Protein AF-A0A7Y4QGV4-F1 (afdb_monomer)

Nearest PDB structures (foldseek):
  3pdd-assembly1_A  TM=5.757E-01  e=1.826E+00  Acetivibrio thermocellus ATCC 27405

Solvent-accessible surface area (backbone atoms only — not comparable to full-atom values): 3681 Å² total; per-residue (Å²): 125,78,88,40,84,91,36,41,55,18,25,34,32,28,40,96,91,40,78,75,35,72,25,79,39,65,67,56,26,50,65,72,45,64,93,52,63,69,92,58,51,47,78,50,68,36,65,71,64,80,80,72,84,66,90,75,90,129

Mean predicted aligned error: 7.35 Å

pLDDT: mean 82.19, std 15.77, range [42.88, 95.25]

Radius of gyration: 12.9 Å; Cα contacts (8 Å, |Δi|>4): 72; chains: 1; bounding box: 27×23×32 Å

Structure (mmCIF, N/CA/C/O backbone):
data_AF-A0A7Y4QGV4-F1
#
_entry.id   AF-A0A7Y4QGV4-F1
#
loop_
_atom_site.group_PDB
_atom_site.id
_atom_site.type_symbol
_atom_site.label_atom_id
_atom_site.label_alt_id
_atom_site.label_comp_id
_atom_site.label_asym_id
_atom_site.label_entity_id
_atom_site.label_seq_id
_atom_site.pdbx_PDB_ins_code
_atom_site.Cartn_x
_atom_site.Cartn_y
_atom_site.Cartn_z
_atom_site.occupancy
_atom_site.B_iso_or_equiv
_atom_site.auth_seq_id
_atom_site.auth_comp_id
_atom_site.auth_asym_id
_atom_site.auth_atom_id
_atom_site.pdbx_PDB_model_num
ATOM 1 N N . MET A 1 1 ? -4.752 2.149 -11.468 1.00 58.50 1 MET A N 1
ATOM 2 C CA . MET A 1 1 ? -3.893 0.945 -11.513 1.00 58.50 1 MET A CA 1
ATOM 3 C C . MET A 1 1 ? -2.782 1.087 -10.467 1.00 58.50 1 MET A C 1
ATOM 5 O O . MET A 1 1 ? -2.051 2.068 -10.525 1.00 58.50 1 MET A O 1
ATOM 9 N N . ILE A 1 2 ? -2.700 0.201 -9.461 1.00 66.00 2 ILE A N 1
ATOM 10 C CA . ILE A 1 2 ? -1.657 0.263 -8.401 1.00 66.00 2 ILE A CA 1
ATOM 11 C C . ILE A 1 2 ? -0.302 -0.103 -8.995 1.00 66.00 2 ILE A C 1
ATOM 13 O O . ILE A 1 2 ? 0.679 0.606 -8.785 1.00 66.00 2 ILE A O 1
ATOM 17 N N . TYR A 1 3 ? -0.298 -1.173 -9.785 1.00 66.12 3 TYR A N 1
ATOM 18 C CA . TYR A 1 3 ? 0.842 -1.709 -10.510 1.00 66.12 3 TYR A CA 1
ATOM 19 C C . TYR A 1 3 ? 1.191 -0.787 -11.684 1.00 66.12 3 TYR A C 1
ATOM 21 O O . TYR A 1 3 ? 0.603 -0.857 -12.757 1.00 66.12 3 TYR A O 1
ATOM 29 N N . SER A 1 4 ? 2.097 0.156 -11.441 1.00 71.75 4 SER A N 1
ATOM 30 C CA . SER A 1 4 ? 2.617 1.090 -12.442 1.00 71.75 4 SER A CA 1
ATOM 31 C C . SER A 1 4 ? 4.065 1.433 -12.112 1.00 71.75 4 SER A C 1
ATOM 33 O O . SER A 1 4 ? 4.448 1.403 -10.940 1.00 71.75 4 SER A O 1
ATOM 35 N N . LYS A 1 5 ? 4.853 1.849 -13.114 1.00 73.75 5 LYS A N 1
ATOM 36 C CA . LYS A 1 5 ? 6.235 2.322 -12.899 1.00 73.75 5 LYS A CA 1
ATOM 37 C C . LYS A 1 5 ? 6.318 3.415 -11.822 1.00 73.75 5 LYS A C 1
ATOM 39 O O . LYS A 1 5 ? 7.235 3.409 -11.014 1.00 73.75 5 LYS A O 1
ATOM 44 N N . LYS A 1 6 ? 5.320 4.304 -11.741 1.00 80.06 6 LYS A N 1
ATOM 45 C CA . LYS A 1 6 ? 5.250 5.396 -10.749 1.00 80.06 6 LYS A CA 1
ATOM 46 C C . LYS A 1 6 ? 5.101 4.908 -9.301 1.00 80.06 6 LYS A C 1
ATOM 48 O O . LYS A 1 6 ? 5.432 5.642 -8.366 1.00 80.06 6 LYS A O 1
ATOM 53 N N . ASN A 1 7 ? 4.558 3.711 -9.101 1.00 82.81 7 ASN A N 1
ATOM 54 C CA . ASN A 1 7 ? 4.315 3.144 -7.776 1.00 82.81 7 ASN A CA 1
ATOM 55 C C . ASN A 1 7 ? 5.260 1.992 -7.435 1.00 82.81 7 ASN A C 1
ATOM 57 O O . ASN A 1 7 ? 5.183 1.483 -6.325 1.00 82.81 7 ASN A O 1
ATOM 61 N N . ALA A 1 8 ? 6.151 1.611 -8.351 1.00 85.31 8 ALA A N 1
ATOM 62 C CA . ALA A 1 8 ? 7.165 0.590 -8.140 1.00 85.31 8 ALA A CA 1
ATOM 63 C C . ALA A 1 8 ? 7.971 0.859 -6.857 1.00 85.31 8 ALA A C 1
ATOM 65 O O . ALA A 1 8 ? 8.459 1.967 -6.625 1.00 85.31 8 ALA A O 1
ATOM 66 N N . GLY A 1 9 ? 8.084 -0.154 -6.000 1.00 86.19 9 GLY A N 1
ATOM 67 C CA . GLY A 1 9 ? 8.784 -0.079 -4.718 1.00 86.19 9 GLY A CA 1
ATOM 68 C C . GLY A 1 9 ? 8.047 0.663 -3.604 1.00 86.19 9 GLY A C 1
ATOM 69 O O . GLY A 1 9 ? 8.612 0.800 -2.522 1.00 86.19 9 GLY A O 1
ATOM 70 N N . LYS A 1 10 ? 6.822 1.150 -3.836 1.00 92.69 10 LYS A N 1
ATOM 71 C CA . LYS A 1 10 ? 6.006 1.780 -2.792 1.00 92.69 10 LYS A CA 1
ATOM 72 C C . LYS A 1 10 ? 5.247 0.733 -1.987 1.00 92.69 10 LYS A C 1
ATOM 74 O O . LYS A 1 10 ? 4.788 -0.274 -2.522 1.00 92.69 10 LYS A O 1
ATOM 79 N N . TRP A 1 11 ? 5.073 1.024 -0.710 1.00 94.50 11 TRP A N 1
ATOM 80 C CA . TRP A 1 11 ? 4.157 0.331 0.177 1.00 94.50 11 TRP A CA 1
ATOM 81 C C . TRP A 1 11 ? 2.720 0.748 -0.113 1.00 94.50 11 TRP A C 1
ATOM 83 O O . TRP A 1 11 ? 2.441 1.912 -0.412 1.00 94.50 11 TRP A O 1
ATOM 93 N N . VAL A 1 12 ? 1.804 -0.202 0.011 1.00 93.88 12 VAL A N 1
ATOM 94 C CA . VAL A 1 12 ? 0.377 -0.045 -0.249 1.00 93.88 12 VAL A CA 1
ATOM 95 C C . VAL A 1 12 ? -0.391 -0.644 0.917 1.00 93.88 12 VAL A C 1
ATOM 97 O O . VAL A 1 12 ? -0.105 -1.756 1.344 1.00 93.88 12 VAL A O 1
ATOM 100 N N . ALA A 1 13 ? -1.387 0.083 1.413 1.00 94.50 13 ALA A N 1
ATOM 101 C CA . ALA A 1 13 ? -2.407 -0.464 2.294 1.00 94.50 13 ALA A CA 1
ATOM 102 C C . ALA A 1 13 ? -3.724 -0.601 1.537 1.00 94.50 13 ALA A C 1
ATOM 104 O O . ALA A 1 13 ? -4.158 0.345 0.871 1.00 94.50 13 ALA A O 1
ATOM 105 N N . SER A 1 14 ? -4.392 -1.740 1.687 1.00 93.56 14 SER A N 1
ATOM 106 C CA . SER A 1 14 ? -5.709 -1.993 1.109 1.00 93.56 14 SER A CA 1
ATOM 107 C C . SER A 1 14 ? -6.688 -2.582 2.126 1.00 93.56 14 SER A C 1
ATOM 109 O O . SER A 1 14 ? -6.292 -3.217 3.098 1.00 93.56 14 SER A O 1
ATOM 111 N N . LYS A 1 15 ? -7.987 -2.362 1.907 1.00 93.00 15 LYS A N 1
ATOM 112 C CA . LYS A 1 15 ? -9.094 -2.954 2.668 1.00 93.00 15 LYS A CA 1
ATOM 113 C C . LYS A 1 15 ? -10.163 -3.421 1.694 1.00 93.00 15 LYS A C 1
ATOM 115 O O . LYS A 1 15 ? -10.672 -2.618 0.914 1.00 93.00 15 LYS A O 1
ATOM 120 N N . LYS A 1 16 ? -10.512 -4.712 1.739 1.00 89.81 16 LYS A N 1
ATOM 121 C CA . LYS A 1 16 ? -11.533 -5.330 0.864 1.00 89.81 16 LYS A CA 1
ATOM 122 C C . LYS A 1 16 ? -11.347 -4.964 -0.625 1.00 89.81 16 LYS A C 1
ATOM 124 O O . LYS A 1 16 ? -12.291 -4.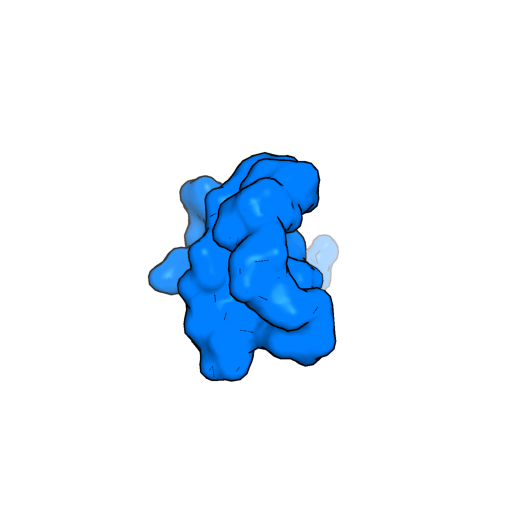563 -1.295 1.00 89.81 16 LYS A O 1
ATOM 129 N N . GLY A 1 17 ? -10.105 -5.015 -1.112 1.00 84.06 17 GLY A N 1
ATOM 130 C CA . GLY A 1 17 ? -9.759 -4.688 -2.504 1.00 84.06 17 GLY A CA 1
ATOM 131 C C . GLY A 1 17 ? -9.679 -3.190 -2.838 1.00 84.06 17 GLY A C 1
ATOM 132 O O . GLY A 1 17 ? -9.317 -2.843 -3.958 1.00 84.06 17 GLY A O 1
ATOM 133 N N . LYS A 1 18 ? -9.962 -2.285 -1.890 1.00 89.25 18 LYS A N 1
ATOM 134 C CA . LYS A 1 18 ? -9.805 -0.833 -2.071 1.00 89.25 18 LYS A CA 1
ATOM 135 C C . LYS A 1 18 ? -8.495 -0.347 -1.468 1.00 89.25 18 LYS A C 1
ATOM 137 O O . LYS A 1 18 ? -8.181 -0.672 -0.327 1.00 89.25 18 LYS A O 1
ATOM 142 N N . ILE A 1 19 ? -7.752 0.470 -2.208 1.00 90.56 19 ILE A N 1
ATOM 143 C CA . ILE A 1 19 ? -6.525 1.105 -1.712 1.00 90.56 19 ILE A CA 1
ATOM 144 C C . ILE A 1 19 ? -6.897 2.184 -0.703 1.00 90.56 19 ILE A C 1
ATOM 146 O O . ILE A 1 19 ? -7.710 3.058 -0.997 1.00 90.56 19 ILE A O 1
ATOM 150 N N . LEU A 1 20 ? -6.264 2.144 0.461 1.00 91.88 20 LEU A N 1
ATOM 151 C CA . LEU A 1 20 ? -6.405 3.160 1.496 1.00 91.88 20 LEU A CA 1
ATOM 152 C C . LEU A 1 20 ? -5.247 4.160 1.472 1.00 91.88 20 LEU A C 1
ATOM 154 O O . LEU A 1 20 ? -5.462 5.349 1.690 1.00 91.88 20 LEU A O 1
ATOM 158 N N . ALA A 1 21 ? -4.024 3.691 1.215 1.00 93.19 21 ALA A N 1
ATOM 159 C CA . ALA A 1 21 ? -2.837 4.538 1.178 1.00 93.19 21 ALA A CA 1
ATOM 160 C C . ALA A 1 21 ? -1.717 3.918 0.337 1.00 93.19 21 ALA A C 1
ATOM 162 O O . ALA A 1 21 ? -1.608 2.697 0.239 1.00 93.19 21 ALA A O 1
ATOM 163 N N . ILE A 1 22 ? -0.868 4.779 -0.228 1.00 93.00 22 ILE A N 1
ATOM 164 C CA . ILE A 1 22 ? 0.388 4.415 -0.894 1.00 93.00 22 ILE A CA 1
ATOM 165 C C . ILE A 1 22 ? 1.478 5.370 -0.398 1.00 93.00 22 ILE A C 1
ATOM 167 O O . ILE A 1 22 ? 1.236 6.578 -0.273 1.00 93.00 22 ILE A O 1
ATOM 171 N N . ASP A 1 23 ? 2.665 4.845 -0.104 1.00 94.12 23 ASP A N 1
ATOM 172 C CA . ASP A 1 23 ? 3.820 5.630 0.336 1.00 94.12 23 ASP A CA 1
ATOM 173 C C . ASP A 1 23 ? 5.143 4.934 -0.017 1.00 94.12 23 ASP A C 1
ATOM 175 O O . ASP A 1 23 ? 5.174 3.732 -0.250 1.00 94.12 23 ASP A O 1
ATOM 179 N N . THR A 1 24 ? 6.254 5.664 -0.060 1.00 92.88 24 THR A N 1
ATOM 180 C CA . THR A 1 24 ? 7.583 5.069 -0.287 1.00 92.88 24 THR A CA 1
ATOM 181 C C . THR A 1 24 ? 8.075 4.276 0.922 1.00 92.88 24 THR A C 1
ATOM 183 O O . THR A 1 24 ? 8.946 3.423 0.778 1.00 92.88 24 THR A O 1
ATOM 186 N N . SER A 1 25 ? 7.499 4.512 2.105 1.00 94.38 25 SER A N 1
ATOM 187 C CA . SER A 1 25 ? 7.873 3.846 3.354 1.00 94.38 25 SER A CA 1
ATOM 188 C C . SER A 1 25 ? 6.682 3.177 4.043 1.00 94.38 25 SER A C 1
ATOM 190 O O . SER A 1 25 ? 5.564 3.699 4.042 1.00 94.38 25 SER A O 1
ATOM 192 N N . LEU A 1 26 ? 6.935 2.051 4.717 1.00 92.06 26 LEU A N 1
ATOM 193 C CA . LEU A 1 26 ? 5.925 1.371 5.532 1.00 92.06 26 LEU A CA 1
ATOM 194 C C . LEU A 1 26 ? 5.377 2.301 6.624 1.00 92.06 26 LEU A C 1
ATOM 196 O O . LEU A 1 26 ? 4.169 2.386 6.825 1.00 92.06 26 LEU A O 1
ATOM 200 N N . ALA A 1 27 ? 6.254 3.062 7.286 1.00 94.25 27 ALA A N 1
ATOM 201 C CA . ALA A 1 27 ? 5.860 4.021 8.314 1.00 94.25 27 ALA A CA 1
ATOM 202 C C . ALA A 1 27 ? 4.902 5.103 7.777 1.00 94.25 27 ALA A C 1
ATOM 204 O O . ALA A 1 27 ? 3.947 5.472 8.465 1.00 94.25 27 ALA A O 1
ATOM 205 N N . GLY A 1 28 ? 5.119 5.592 6.550 1.00 94.81 28 GLY A N 1
ATOM 206 C CA . GLY A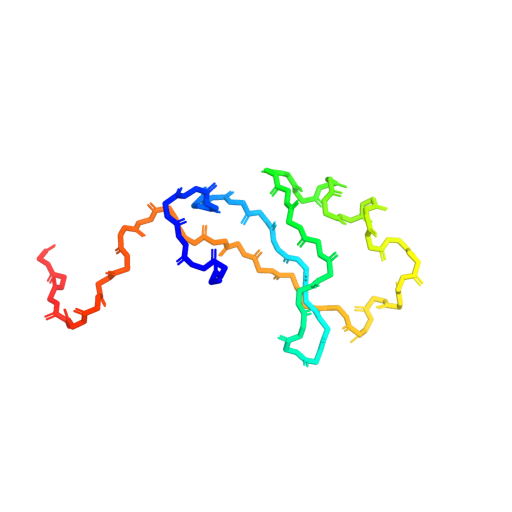 1 28 ? 4.234 6.556 5.893 1.00 94.81 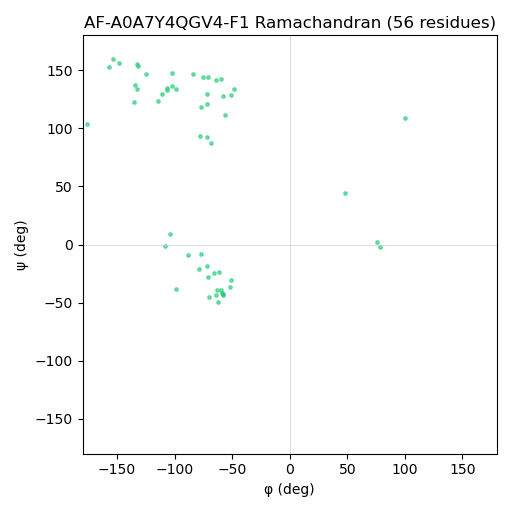28 GLY A CA 1
ATOM 207 C C . GLY A 1 28 ? 2.844 5.982 5.620 1.00 94.81 28 GLY A C 1
ATOM 208 O O . GLY A 1 28 ? 1.836 6.622 5.932 1.00 94.81 28 GLY A O 1
ATOM 209 N N . VAL A 1 29 ? 2.775 4.736 5.138 1.00 94.50 29 VAL A N 1
ATOM 210 C CA . VAL A 1 29 ? 1.502 4.021 4.967 1.00 94.50 29 VAL A CA 1
ATOM 211 C C . VAL A 1 29 ? 0.798 3.831 6.307 1.00 94.50 29 VAL A C 1
ATOM 213 O O . VAL A 1 29 ? -0.368 4.202 6.432 1.00 94.50 29 VAL A O 1
ATOM 216 N N . LEU A 1 30 ? 1.504 3.336 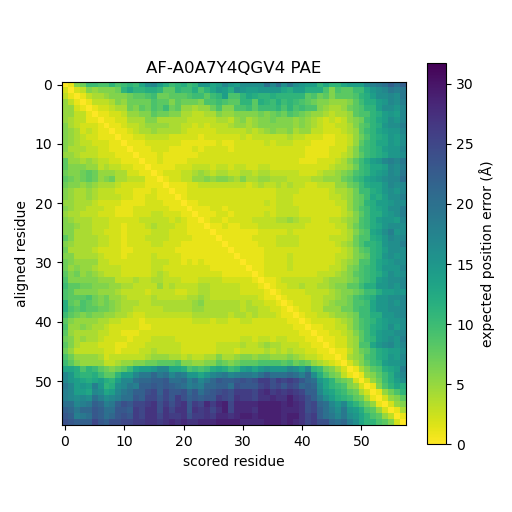7.328 1.00 93.12 30 LEU A N 1
ATOM 217 C CA . LEU A 1 30 ? 0.946 3.098 8.660 1.00 93.12 30 LEU A CA 1
ATOM 218 C C . LEU A 1 30 ? 0.378 4.375 9.285 1.00 93.12 30 LEU A C 1
ATOM 220 O O . LEU A 1 30 ? -0.719 4.336 9.835 1.00 93.12 30 LEU A O 1
ATOM 224 N N . LYS A 1 31 ? 1.062 5.521 9.148 1.00 95.25 31 LYS A N 1
ATOM 225 C CA . LYS A 1 31 ? 0.542 6.827 9.596 1.00 95.25 31 LYS A CA 1
ATOM 226 C C . LYS A 1 31 ? -0.793 7.171 8.930 1.00 95.25 31 LYS A C 1
ATOM 228 O O . LYS A 1 31 ? -1.708 7.615 9.618 1.00 95.25 31 LYS A O 1
ATOM 233 N N . LYS A 1 32 ? -0.920 6.930 7.622 1.00 93.75 32 LYS A N 1
ATOM 234 C CA . LYS A 1 32 ? -2.134 7.223 6.839 1.00 93.75 32 LYS A CA 1
ATOM 235 C C . LYS A 1 32 ? -3.297 6.286 7.166 1.00 93.75 32 LYS A C 1
ATOM 237 O O . LYS A 1 32 ? -4.452 6.690 7.040 1.00 93.75 32 LYS A O 1
ATOM 242 N N . VAL A 1 33 ? -3.011 5.060 7.609 1.00 94.25 33 VAL A N 1
ATOM 243 C CA . VAL A 1 33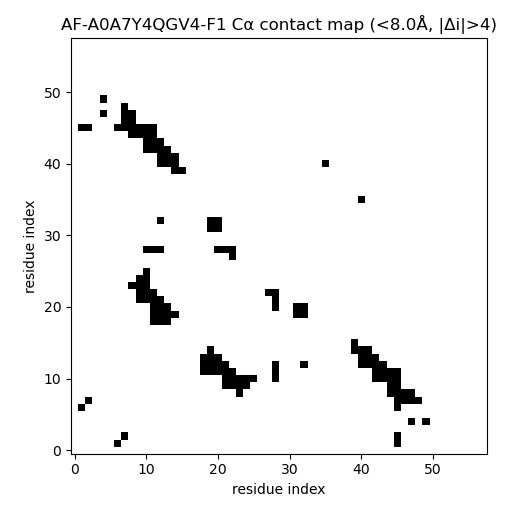 ? -4.043 4.066 7.942 1.00 94.25 33 VAL A CA 1
ATOM 244 C C . VAL A 1 33 ? -4.279 3.862 9.439 1.00 94.25 33 VAL A C 1
ATOM 246 O O . VAL A 1 33 ? -5.066 2.995 9.801 1.00 94.25 33 VAL A O 1
ATOM 249 N N . LYS A 1 34 ? -3.699 4.699 10.313 1.00 92.38 34 LYS A N 1
ATOM 250 C CA . LYS A 1 34 ? -3.888 4.633 11.780 1.00 92.38 34 LYS A CA 1
ATOM 251 C C . LYS A 1 34 ? -5.351 4.582 12.234 1.00 92.38 34 LYS A C 1
ATOM 253 O O . LYS A 1 34 ? -5.636 4.013 13.278 1.00 92.38 34 LYS A O 1
ATOM 258 N N . ARG A 1 35 ? -6.265 5.190 11.470 1.00 92.50 35 ARG A N 1
ATOM 259 C CA . ARG A 1 35 ? -7.707 5.235 11.774 1.00 92.50 35 ARG A CA 1
ATOM 260 C C . ARG A 1 35 ? -8.462 3.934 11.473 1.00 92.50 35 ARG A C 1
ATOM 262 O O . ARG A 1 35 ? -9.648 3.845 11.766 1.00 92.50 35 ARG A O 1
ATOM 269 N N . TYR A 1 36 ? -7.819 2.965 10.827 1.00 90.56 36 TYR A N 1
ATOM 270 C CA . TYR A 1 36 ? -8.421 1.685 10.470 1.00 90.56 36 TYR A CA 1
ATOM 271 C C . TYR A 1 36 ? -7.945 0.596 11.438 1.00 90.56 36 TYR A C 1
ATOM 273 O O . TYR A 1 36 ? -6.816 0.634 11.926 1.00 90.56 36 TYR A O 1
ATOM 281 N N . LYS A 1 37 ? -8.808 -0.389 11.706 1.00 90.44 37 LYS A N 1
ATOM 282 C CA . LYS A 1 37 ? -8.442 -1.576 12.488 1.00 90.44 37 LYS A CA 1
ATOM 283 C C . LYS A 1 37 ? -7.381 -2.381 11.747 1.00 90.44 37 LYS A C 1
ATOM 285 O O . LYS A 1 37 ? -7.459 -2.501 10.526 1.00 90.44 37 LYS A O 1
ATOM 290 N N . LYS A 1 38 ? -6.406 -2.937 12.466 1.00 87.38 38 LYS A N 1
ATOM 291 C CA . LYS A 1 38 ? -5.271 -3.643 11.848 1.00 87.38 38 LYS A CA 1
ATOM 292 C C . LYS A 1 38 ? -5.744 -4.870 11.071 1.00 87.38 38 LYS A C 1
ATOM 294 O O . LYS A 1 38 ? -5.279 -5.102 9.964 1.00 87.38 38 LYS A O 1
ATOM 299 N N . GLU A 1 39 ? -6.729 -5.579 11.613 1.00 91.12 39 GLU A N 1
ATOM 300 C CA . GLU A 1 39 ? -7.336 -6.781 11.023 1.00 91.12 39 GLU A CA 1
ATOM 301 C C . GLU A 1 39 ? -8.014 -6.521 9.664 1.00 91.12 39 GLU A C 1
ATOM 303 O O . GLU A 1 39 ? -8.166 -7.427 8.849 1.00 91.12 39 GLU A O 1
ATOM 308 N N . ASP A 1 40 ? -8.410 -5.273 9.403 1.00 91.75 40 ASP A N 1
ATOM 309 C CA . ASP A 1 40 ? -9.089 -4.880 8.169 1.00 91.75 40 ASP A CA 1
ATOM 310 C C . A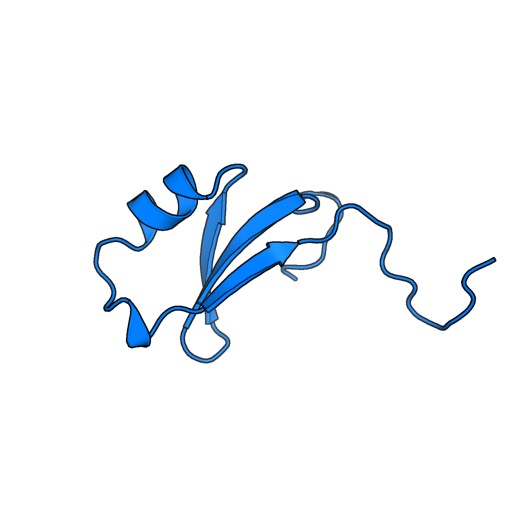SP A 1 40 ? -8.124 -4.484 7.038 1.00 91.75 40 ASP A C 1
ATOM 312 O O . ASP A 1 40 ? -8.569 -4.230 5.912 1.00 91.75 40 ASP A O 1
ATOM 316 N N . ILE A 1 41 ? -6.827 -4.355 7.333 1.00 92.50 41 ILE A N 1
ATOM 317 C CA . ILE A 1 41 ? -5.831 -3.772 6.433 1.00 92.50 41 ILE A CA 1
ATOM 318 C C . ILE A 1 41 ? -4.876 -4.860 5.958 1.00 92.50 41 ILE A C 1
ATOM 320 O O . ILE A 1 41 ? -4.260 -5.563 6.754 1.00 92.50 41 ILE A O 1
ATOM 324 N N . ARG A 1 42 ? -4.681 -4.941 4.645 1.00 93.06 42 ARG A N 1
ATOM 325 C CA . ARG A 1 42 ? -3.586 -5.692 4.029 1.00 93.06 42 ARG A CA 1
ATOM 326 C C . ARG A 1 42 ? -2.497 -4.730 3.590 1.00 93.06 42 ARG A C 1
ATOM 328 O O . ARG A 1 42 ? -2.805 -3.663 3.055 1.00 93.06 42 ARG A O 1
ATOM 335 N N . LEU A 1 43 ? -1.249 -5.098 3.849 1.00 92.19 43 LEU A N 1
ATOM 336 C CA . LEU A 1 43 ? -0.069 -4.320 3.496 1.00 92.19 43 LEU A CA 1
ATOM 337 C C . LEU A 1 43 ? 0.743 -5.093 2.468 1.00 92.19 43 LEU A C 1
ATOM 339 O O . LEU A 1 43 ? 1.162 -6.212 2.741 1.00 92.19 43 LEU A O 1
ATOM 343 N N . ASP A 1 44 ? 0.989 -4.462 1.329 1.00 91.06 44 ASP A N 1
ATOM 344 C CA . ASP A 1 44 ? 1.718 -5.045 0.209 1.00 91.06 44 ASP A CA 1
ATOM 345 C C . ASP A 1 44 ? 2.781 -4.061 -0.291 1.00 91.06 44 ASP A C 1
ATOM 347 O O . ASP A 1 44 ? 2.645 -2.843 -0.142 1.00 91.06 44 ASP A O 1
ATOM 351 N N . ILE A 1 45 ? 3.837 -4.576 -0.920 1.00 89.56 45 ILE A N 1
ATOM 352 C CA . ILE A 1 45 ? 4.824 -3.763 -1.636 1.00 89.56 45 ILE A CA 1
ATOM 353 C C . ILE A 1 45 ? 4.620 -3.932 -3.138 1.00 89.56 45 ILE A C 1
ATOM 355 O O . ILE A 1 45 ? 4.480 -5.046 -3.641 1.00 89.56 45 ILE A O 1
ATOM 359 N N . VAL A 1 46 ? 4.601 -2.825 -3.879 1.00 87.06 46 VAL A N 1
ATOM 360 C CA . VAL A 1 46 ? 4.585 -2.898 -5.341 1.00 87.06 46 VAL A CA 1
ATOM 361 C C . VAL A 1 46 ? 5.973 -3.354 -5.794 1.00 87.06 46 VAL A C 1
ATOM 363 O O . VAL A 1 46 ? 6.950 -2.659 -5.497 1.00 87.06 46 VAL A O 1
ATOM 366 N N . PRO A 1 47 ? 6.104 -4.482 -6.508 1.00 82.06 47 PRO A N 1
ATOM 367 C CA . PRO A 1 47 ? 7.406 -4.949 -6.961 1.00 82.06 47 PRO A CA 1
ATOM 368 C C . PRO A 1 47 ? 8.069 -3.902 -7.863 1.00 82.06 47 PRO A C 1
ATOM 370 O O . PRO A 1 47 ? 7.409 -3.190 -8.624 1.00 82.06 47 PRO A O 1
ATOM 373 N N . LYS A 1 48 ? 9.393 -3.768 -7.723 1.00 76.31 48 LYS A N 1
ATOM 374 C CA . LYS A 1 48 ? 1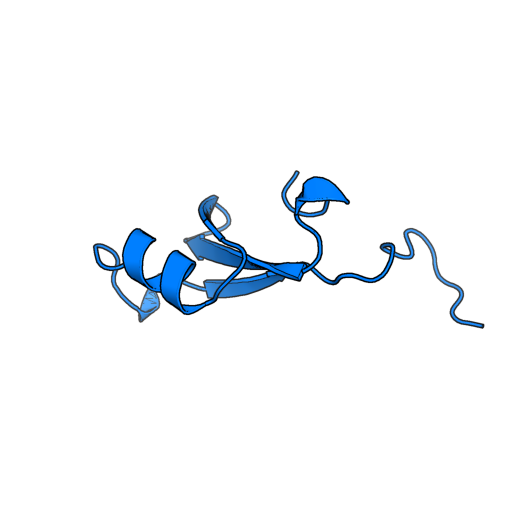0.208 -2.866 -8.554 1.00 76.31 48 LYS A CA 1
ATOM 375 C C . LYS A 1 48 ? 10.512 -3.454 -9.929 1.00 76.31 48 LYS A C 1
ATOM 377 O O . LYS A 1 48 ? 10.854 -2.711 -10.844 1.00 76.31 48 LYS A O 1
ATOM 382 N N . THR A 1 49 ? 10.411 -4.771 -10.057 1.00 71.38 49 THR A N 1
ATOM 383 C CA . THR A 1 49 ? 10.639 -5.483 -11.307 1.00 71.38 49 THR A CA 1
ATOM 384 C C . THR A 1 49 ? 9.502 -5.209 -12.292 1.00 71.38 49 THR A C 1
ATOM 386 O O . THR A 1 49 ? 8.349 -5.051 -11.877 1.00 71.38 49 THR A O 1
ATOM 389 N N . PRO A 1 50 ? 9.799 -5.113 -13.600 1.00 57.50 50 PRO A N 1
ATOM 390 C CA . PRO A 1 50 ? 8.754 -5.042 -14.606 1.00 57.50 50 PRO A CA 1
ATOM 391 C C . PRO A 1 50 ? 7.882 -6.290 -14.474 1.00 57.50 50 PRO A C 1
ATOM 393 O O . PRO A 1 50 ? 8.385 -7.411 -14.427 1.00 57.50 50 PRO A O 1
ATOM 396 N N . PHE A 1 51 ? 6.573 -6.079 -14.359 1.00 60.97 51 PHE A N 1
ATOM 397 C CA . PHE A 1 51 ? 5.597 -7.157 -14.378 1.00 60.97 51 PHE A CA 1
ATOM 398 C C . PHE A 1 51 ? 5.798 -7.931 -15.680 1.00 60.97 51 PHE A C 1
ATOM 400 O O . PHE A 1 51 ? 5.554 -7.388 -16.758 1.00 60.97 51 PHE A O 1
ATOM 407 N N . ILE A 1 52 ? 6.273 -9.173 -15.578 1.00 53.88 52 ILE A N 1
ATOM 408 C CA . ILE A 1 52 ? 6.270 -10.121 -16.688 1.00 53.88 52 ILE A CA 1
ATOM 409 C C . ILE A 1 52 ? 4.794 -10.453 -16.936 1.00 53.88 52 ILE A C 1
ATOM 411 O O . ILE A 1 52 ? 4.215 -11.340 -16.313 1.00 53.88 52 ILE A O 1
ATOM 415 N N . ILE A 1 53 ? 4.139 -9.648 -17.769 1.00 50.41 53 ILE A N 1
ATOM 416 C CA . ILE A 1 53 ? 2.819 -9.957 -18.311 1.00 50.41 53 ILE A CA 1
ATOM 417 C C . ILE A 1 53 ? 3.083 -10.970 -19.430 1.00 50.41 53 ILE A C 1
ATOM 419 O O . ILE A 1 53 ? 3.414 -10.581 -20.544 1.00 50.41 53 ILE A O 1
ATOM 423 N N . GLY A 1 54 ? 3.006 -12.261 -19.097 1.00 51.38 54 GLY A N 1
ATOM 424 C CA . GLY A 1 54 ? 3.303 -13.375 -20.007 1.00 51.38 54 GLY A CA 1
ATOM 425 C C . GLY A 1 54 ? 4.705 -13.937 -19.776 1.00 51.38 54 GLY A C 1
ATOM 426 O O . GLY A 1 54 ? 5.692 -13.262 -20.041 1.00 51.38 54 GLY A O 1
ATOM 427 N N . GLY A 1 55 ? 4.782 -15.146 -19.216 1.00 51.66 55 GLY A N 1
ATOM 428 C CA . GLY A 1 55 ? 6.018 -15.775 -18.753 1.00 51.66 55 GLY A CA 1
ATOM 429 C C . GLY A 1 55 ? 7.173 -15.745 -19.756 1.00 51.66 55 GLY A C 1
ATOM 430 O O . GLY A 1 55 ? 6.997 -16.043 -20.930 1.00 51.66 55 GLY A O 1
ATOM 431 N N . ASN A 1 56 ? 8.350 -15.385 -19.251 1.00 4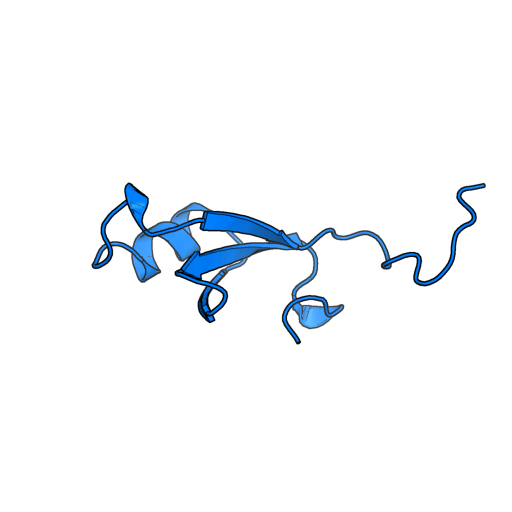5.34 56 ASN A N 1
ATOM 432 C CA . ASN A 1 56 ? 9.614 -16.101 -19.425 1.00 45.34 56 ASN A CA 1
ATOM 433 C C . ASN A 1 56 ? 10.658 -15.367 -18.580 1.00 45.34 56 ASN A C 1
ATOM 435 O O . ASN A 1 56 ? 11.095 -14.267 -18.914 1.00 45.34 56 ASN A O 1
ATOM 439 N N . ALA A 1 57 ? 10.993 -15.959 -17.435 1.00 44.06 57 ALA A N 1
ATOM 440 C CA . ALA A 1 57 ? 12.213 -15.626 -16.720 1.00 44.06 5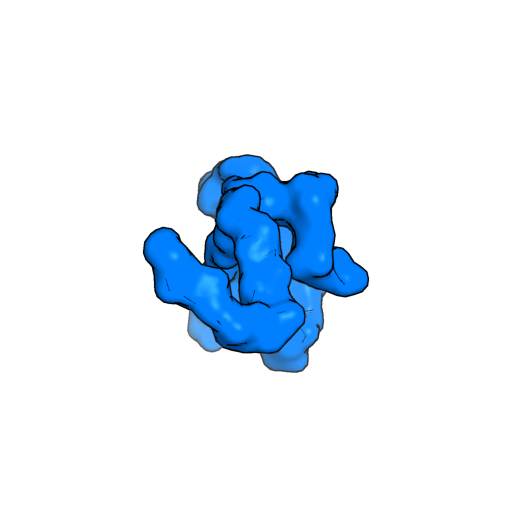7 ALA A CA 1
ATOM 441 C C . ALA A 1 57 ? 13.361 -16.325 -17.465 1.00 44.06 57 ALA A C 1
ATOM 443 O O . ALA A 1 57 ? 13.324 -17.547 -17.605 1.00 44.06 57 ALA A O 1
ATOM 444 N N . PHE A 1 58 ? 14.303 -15.542 -17.990 1.00 42.88 58 PHE A N 1
ATOM 445 C CA . PHE A 1 58 ? 15.620 -16.018 -18.414 1.00 42.88 58 PHE A CA 1
ATOM 446 C C . PHE A 1 58 ? 16.592 -15.901 -17.241 1.00 42.88 58 PHE A C 1
ATOM 448 O O . PHE A 1 58 ? 16.453 -14.914 -16.477 1.00 42.88 58 PHE A O 1
#

Secondary structure (DSSP, 8-state):
--SSGGGTT-EEEEETTEEEEEESSHHHHHHHHTTS-GGG-EEEE--SS---SS----

Sequence (58 aa):
MIYSKKNAGKWVASKKGKILAIDTSLAGVLKKVKRYKKEDIRLDIVPKTPFIIGGNAF

Foldseek 3Di:
DCQDLVQACWKWKDFPNHTQDIGNDPVVRCVSCVVDDPVRIDIDTRHNDPPPPDDDDD